Protein AF-K1UBB2-F1 (afdb_monomer_lite)

Foldseek 3Di:
DDDDDDDDDPPPPPPDFDFKWWKDDKDFDADDDDDVDDDVVRDDDDPLCSQVPDDDLDPPPDDTDMFGADPVRDGDDDADPDGHIDMRIDDDDADQAKDKDKDWDQALDWDFDDDPNHTFDTDSHHHPDSVPTDTDIGIDIHHHPDDD

Organism: NCBI:txid408170

Structure (mmCIF, N/CA/C/O backbone):
data_AF-K1UBB2-F1
#
_entry.id   AF-K1UBB2-F1
#
loop_
_atom_site.group_PDB
_atom_site.id
_atom_site.type_symbol
_atom_site.label_atom_id
_atom_site.label_alt_id
_atom_site.label_comp_id
_atom_site.label_asym_id
_atom_site.label_entity_id
_atom_site.label_seq_id
_atom_site.pdbx_PDB_ins_code
_atom_site.Cartn_x
_atom_site.Cartn_y
_atom_site.Cartn_z
_atom_site.occupancy
_atom_site.B_iso_or_equiv
_atom_site.auth_seq_id
_atom_site.auth_comp_id
_atom_site.auth_asym_id
_atom_site.auth_atom_id
_atom_site.pdbx_PDB_model_num
ATOM 1 N N . MET A 1 1 ? -8.993 33.433 -45.084 1.00 43.66 1 MET A N 1
ATOM 2 C CA . MET A 1 1 ? -8.451 33.469 -43.708 1.00 43.66 1 MET A CA 1
ATOM 3 C C . MET A 1 1 ? -7.899 32.082 -43.419 1.00 43.66 1 MET A C 1
ATOM 5 O O . MET A 1 1 ? -8.687 31.157 -43.297 1.00 43.66 1 MET A O 1
ATOM 9 N N . SER A 1 2 ? -6.576 31.910 -43.470 1.00 49.31 2 SER A N 1
ATOM 10 C CA . SER A 1 2 ? -5.921 30.600 -43.327 1.00 49.31 2 SER A CA 1
ATOM 11 C C . SER A 1 2 ? -5.615 30.338 -41.850 1.00 49.31 2 SER A C 1
ATOM 13 O O . SER A 1 2 ? -5.040 31.205 -41.196 1.00 49.31 2 SER A O 1
ATOM 15 N N . GLY A 1 3 ? -6.035 29.186 -41.322 1.00 49.88 3 GLY A N 1
ATOM 16 C CA . GLY A 1 3 ? -5.830 28.795 -39.926 1.00 49.88 3 GLY A CA 1
ATOM 17 C C . GLY A 1 3 ? -4.543 27.992 -39.755 1.00 49.88 3 GLY A C 1
ATOM 18 O O . GLY A 1 3 ? -4.370 26.957 -40.392 1.00 49.88 3 GLY A O 1
ATOM 19 N N . LEU A 1 4 ? -3.649 28.471 -38.892 1.00 55.09 4 LEU A N 1
ATOM 20 C CA . LEU A 1 4 ? -2.427 27.776 -38.496 1.00 55.09 4 LEU A CA 1
ATOM 21 C C . LEU A 1 4 ? -2.710 26.952 -37.230 1.00 55.09 4 LEU A C 1
ATOM 23 O O . LEU A 1 4 ? -3.113 27.511 -36.212 1.00 55.09 4 LEU A O 1
ATOM 27 N N . LEU A 1 5 ? -2.497 25.636 -37.286 1.00 60.38 5 LEU A N 1
ATOM 28 C CA . LEU A 1 5 ? -2.646 24.719 -36.152 1.00 60.38 5 LEU A CA 1
ATOM 29 C C . LEU A 1 5 ? -1.257 24.158 -35.814 1.00 60.38 5 LEU A C 1
ATOM 31 O O . LEU A 1 5 ? -0.703 23.368 -36.575 1.00 60.38 5 LEU A O 1
ATOM 35 N N . LEU A 1 6 ? -0.663 24.607 -34.702 1.00 46.84 6 LEU A N 1
ATOM 36 C CA . LEU A 1 6 ? 0.583 24.043 -34.174 1.00 46.84 6 LEU A CA 1
ATOM 37 C C . LEU A 1 6 ? 0.250 22.878 -33.235 1.00 46.84 6 LEU A C 1
ATOM 39 O O . LEU A 1 6 ? -0.222 23.097 -32.121 1.00 46.84 6 LEU A O 1
ATOM 43 N N . LEU A 1 7 ? 0.544 21.644 -33.653 1.00 54.53 7 LEU A N 1
ATOM 44 C CA . LEU A 1 7 ? 0.643 20.506 -32.738 1.00 54.53 7 LEU A CA 1
ATOM 45 C C . LEU A 1 7 ? 2.099 20.392 -32.265 1.00 54.53 7 LEU A C 1
ATOM 47 O O . LEU A 1 7 ? 2.954 19.855 -32.968 1.00 54.53 7 LEU A O 1
ATOM 51 N N . ALA A 1 8 ? 2.396 20.912 -31.074 1.00 56.59 8 ALA A N 1
ATOM 52 C CA . ALA A 1 8 ? 3.635 20.577 -30.379 1.00 56.59 8 ALA A CA 1
ATOM 53 C C . ALA A 1 8 ? 3.504 19.143 -29.842 1.00 56.59 8 ALA A C 1
ATOM 55 O O . ALA A 1 8 ? 2.532 18.825 -29.158 1.00 56.59 8 ALA A O 1
ATOM 56 N N . GLY A 1 9 ? 4.447 18.275 -30.215 1.00 50.97 9 GLY A N 1
ATOM 57 C CA . GLY A 1 9 ? 4.393 16.833 -29.982 1.00 50.97 9 GLY A CA 1
ATOM 58 C C . GLY A 1 9 ? 3.989 16.453 -28.557 1.00 50.97 9 GLY A C 1
ATOM 59 O O . GLY A 1 9 ? 4.711 16.726 -27.599 1.00 50.97 9 GLY A O 1
ATOM 60 N N . LEU A 1 10 ? 2.856 15.757 -28.430 1.00 42.84 10 LEU A N 1
ATOM 61 C CA . LEU A 1 10 ? 2.551 14.987 -27.233 1.00 42.84 10 LEU A CA 1
ATOM 62 C C . LEU A 1 10 ? 3.538 13.818 -27.183 1.00 42.84 10 LEU A C 1
ATOM 64 O O . LEU A 1 10 ? 3.290 12.752 -27.742 1.00 42.84 10 LEU A O 1
ATOM 68 N N . ALA A 1 11 ? 4.655 13.996 -26.484 1.00 50.69 11 ALA A N 1
ATOM 69 C CA . ALA A 1 11 ? 5.312 12.853 -25.875 1.00 50.69 11 ALA A CA 1
ATOM 70 C C . ALA A 1 11 ? 4.356 12.349 -24.788 1.00 50.69 11 ALA A C 1
ATOM 72 O O . ALA A 1 11 ? 4.378 12.826 -23.653 1.00 50.69 11 ALA A O 1
ATOM 73 N N . ALA A 1 12 ? 3.461 11.430 -25.154 1.00 44.88 12 ALA A N 1
ATOM 74 C CA . ALA A 1 12 ? 2.719 10.650 -24.184 1.00 44.88 12 ALA A CA 1
ATOM 75 C C . ALA A 1 12 ? 3.761 9.848 -23.397 1.00 44.88 12 ALA A C 1
ATOM 77 O O . ALA A 1 12 ? 4.203 8.787 -23.833 1.00 44.88 12 ALA A O 1
ATOM 78 N N . GLN A 1 13 ? 4.226 10.382 -22.265 1.00 48.50 13 GLN A N 1
ATOM 79 C CA . GLN A 1 13 ? 4.898 9.547 -21.285 1.00 48.50 13 GLN A CA 1
ATOM 80 C C . GLN A 1 13 ? 3.850 8.531 -20.853 1.00 48.50 13 GLN A C 1
ATOM 82 O O . GLN A 1 13 ? 2.895 8.882 -20.160 1.00 48.50 13 GLN A O 1
ATOM 87 N N . ALA A 1 14 ? 3.969 7.306 -21.363 1.00 56.88 14 ALA A N 1
ATOM 88 C CA . ALA A 1 14 ? 3.084 6.222 -20.995 1.00 56.88 14 ALA A CA 1
ATOM 89 C C . ALA A 1 14 ? 3.109 6.120 -19.468 1.00 56.88 14 ALA A C 1
ATOM 91 O O . ALA A 1 14 ? 4.163 5.900 -18.868 1.00 56.88 14 ALA A O 1
ATOM 92 N N . GLN A 1 15 ? 1.962 6.354 -18.832 1.00 63.44 15 GLN A N 1
ATOM 93 C CA . GLN A 1 15 ? 1.815 6.071 -17.416 1.00 63.44 15 GLN A CA 1
ATOM 94 C C . GLN A 1 15 ? 1.779 4.553 -17.283 1.00 63.44 15 GLN A C 1
ATOM 96 O O . GLN A 1 15 ? 0.726 3.930 -17.406 1.00 63.44 15 GLN A O 1
ATOM 101 N N . GLU A 1 16 ? 2.953 3.961 -17.096 1.00 77.38 16 GLU A N 1
ATOM 102 C CA . GLU A 1 16 ? 3.075 2.530 -16.887 1.00 77.38 16 GLU A CA 1
ATOM 103 C C . GLU A 1 16 ? 2.434 2.170 -15.546 1.00 77.38 16 GLU A C 1
ATOM 105 O O . GLU A 1 16 ? 2.716 2.772 -14.504 1.00 77.38 16 GLU A O 1
ATOM 110 N N . ARG A 1 17 ? 1.504 1.219 -15.595 1.00 83.38 17 ARG A N 1
ATOM 111 C CA . ARG A 1 17 ? 0.858 0.664 -14.411 1.00 83.38 17 ARG A CA 1
ATOM 112 C C . ARG A 1 17 ? 1.569 -0.628 -14.067 1.00 83.38 17 ARG A C 1
ATOM 114 O O . ARG A 1 17 ? 1.830 -1.446 -14.945 1.00 83.38 17 ARG A O 1
ATOM 121 N N . VAL A 1 18 ? 1.855 -0.817 -12.787 1.00 83.88 18 VAL A N 1
ATOM 122 C CA . VAL A 1 18 ? 2.383 -2.091 -12.313 1.00 83.88 18 VAL A CA 1
ATOM 123 C C . VAL A 1 18 ? 1.270 -3.126 -12.451 1.00 83.88 18 VAL A C 1
ATOM 125 O O . VAL A 1 18 ? 0.232 -3.013 -11.806 1.00 83.88 18 VAL A O 1
ATOM 128 N N . ALA A 1 19 ? 1.473 -4.097 -13.336 1.00 87.62 19 ALA A N 1
ATOM 129 C CA . ALA A 1 19 ? 0.467 -5.109 -13.644 1.00 87.62 19 ALA A CA 1
ATOM 130 C C . ALA A 1 19 ? 0.493 -6.286 -12.662 1.00 87.62 19 ALA A C 1
ATOM 132 O O . ALA A 1 19 ? -0.523 -6.942 -12.455 1.00 87.62 19 ALA A O 1
ATOM 133 N N . GLU A 1 20 ? 1.649 -6.564 -12.060 1.00 91.50 20 GLU A N 1
ATOM 134 C CA . GLU A 1 20 ? 1.849 -7.742 -11.224 1.00 91.50 20 GLU A CA 1
ATOM 135 C C . GLU A 1 20 ? 2.677 -7.413 -9.984 1.00 91.50 20 GLU A C 1
ATOM 137 O O . GLU A 1 2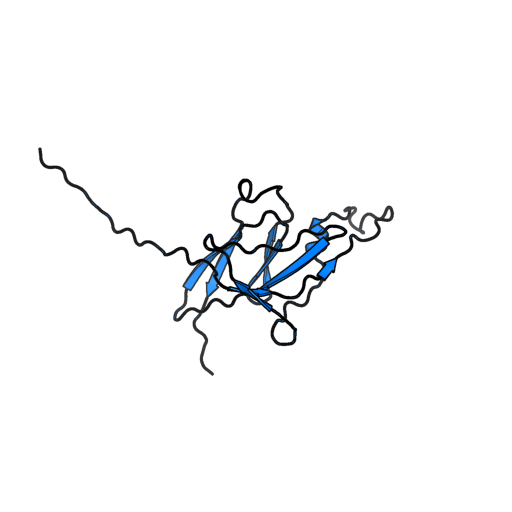0 ? 3.649 -6.648 -10.028 1.00 91.50 20 GLU A O 1
ATOM 142 N N . TYR A 1 21 ? 2.298 -8.051 -8.883 1.00 92.75 21 TYR A N 1
ATOM 143 C CA . TYR A 1 21 ? 2.933 -7.913 -7.585 1.00 92.75 21 TYR A CA 1
ATOM 144 C C . TYR A 1 21 ? 3.238 -9.286 -7.001 1.00 92.75 21 TYR A C 1
ATOM 146 O O . TYR A 1 21 ? 2.429 -10.211 -7.093 1.00 92.75 21 TYR A O 1
ATOM 154 N N . ASN A 1 22 ? 4.377 -9.388 -6.328 1.00 92.75 22 ASN A N 1
ATOM 155 C CA . ASN A 1 22 ? 4.591 -10.423 -5.332 1.00 92.75 22 ASN A CA 1
ATOM 156 C C . ASN A 1 22 ? 3.932 -9.956 -4.037 1.00 92.75 22 ASN A C 1
ATOM 158 O O . ASN A 1 22 ? 4.176 -8.838 -3.577 1.00 92.75 22 ASN A O 1
ATOM 162 N N . VAL A 1 23 ? 3.097 -10.803 -3.450 1.00 93.06 23 VAL A N 1
ATOM 163 C CA . VAL A 1 23 ? 2.325 -10.479 -2.252 1.00 93.06 23 VAL A CA 1
ATOM 164 C C . VAL A 1 23 ? 2.587 -11.535 -1.198 1.00 93.06 23 VAL A C 1
ATOM 166 O O . VAL A 1 23 ? 2.463 -12.731 -1.458 1.00 93.06 23 VAL A O 1
ATOM 169 N N . ARG A 1 24 ? 2.969 -11.111 0.005 1.00 90.56 24 ARG A N 1
ATOM 170 C CA . ARG A 1 24 ? 3.041 -12.039 1.140 1.00 90.56 24 ARG A CA 1
ATOM 171 C C . ARG A 1 24 ? 1.642 -12.285 1.707 1.00 90.56 24 ARG A C 1
ATOM 173 O O . ARG A 1 24 ? 0.832 -11.354 1.704 1.00 90.56 24 ARG A O 1
ATOM 180 N N . PRO A 1 25 ? 1.373 -13.487 2.252 1.00 86.75 25 PRO A N 1
ATOM 181 C CA . PRO A 1 25 ? 0.155 -13.728 3.012 1.00 86.75 25 PRO A CA 1
ATOM 182 C C . PRO A 1 25 ? -0.049 -12.640 4.066 1.00 86.75 25 PRO A C 1
ATOM 184 O O . PRO A 1 25 ? 0.910 -12.217 4.719 1.00 86.75 25 PRO A O 1
ATOM 187 N N . ALA A 1 26 ? -1.293 -12.186 4.209 1.00 89.44 26 ALA A N 1
ATOM 188 C CA . ALA A 1 26 ? -1.618 -11.112 5.130 1.00 89.44 26 ALA A CA 1
ATOM 189 C C . ALA A 1 26 ? -1.240 -11.495 6.563 1.00 89.44 26 ALA A C 1
ATOM 191 O O . ALA A 1 26 ? -1.534 -12.600 7.021 1.00 89.44 26 ALA A O 1
ATOM 192 N N . VAL A 1 27 ? -0.624 -10.562 7.283 1.00 88.88 27 VAL A N 1
ATOM 193 C CA . VAL A 1 27 ? -0.301 -10.741 8.700 1.00 88.88 27 VAL A CA 1
ATOM 194 C C . VAL A 1 27 ? -1.312 -9.971 9.534 1.00 88.88 27 VAL A C 1
ATOM 196 O O . VAL A 1 27 ? -1.515 -8.775 9.327 1.00 88.88 27 VAL A O 1
ATOM 199 N N . THR A 1 28 ? -1.942 -10.642 10.496 1.00 89.94 28 THR A N 1
ATOM 200 C CA . THR A 1 28 ? -2.817 -9.976 11.463 1.00 89.94 28 THR A CA 1
ATOM 201 C C . THR A 1 28 ? -1.980 -9.198 12.471 1.00 89.94 28 THR A C 1
ATOM 203 O O . THR A 1 28 ? -1.147 -9.770 13.175 1.00 89.94 28 THR A O 1
ATOM 206 N N . VAL A 1 29 ? -2.224 -7.895 12.571 1.00 88.88 29 VAL A N 1
ATOM 207 C CA . VAL A 1 29 ? -1.562 -6.998 13.517 1.00 88.88 29 VAL A CA 1
ATOM 208 C C . VAL A 1 29 ? -2.591 -6.471 14.503 1.00 88.88 29 VAL A C 1
ATOM 210 O O . VAL A 1 29 ? -3.552 -5.784 14.147 1.00 88.88 29 VAL A O 1
ATOM 213 N N . ARG A 1 30 ? -2.373 -6.797 15.773 1.00 87.19 30 ARG 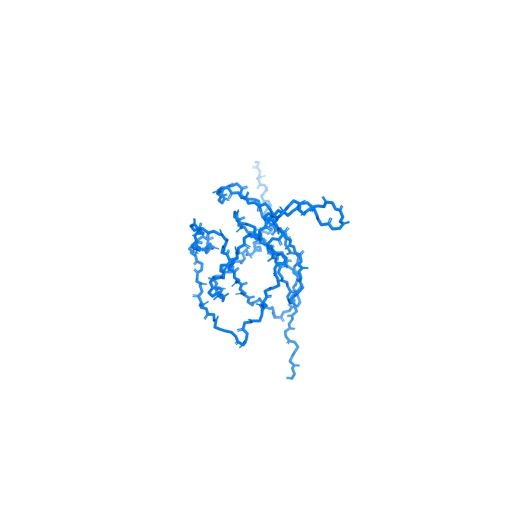A N 1
ATOM 214 C CA . ARG A 1 30 ? -3.236 -6.360 16.866 1.00 87.19 30 ARG A CA 1
ATOM 215 C C . ARG A 1 30 ? -2.836 -4.973 17.328 1.00 87.19 30 ARG A C 1
ATOM 217 O O . ARG A 1 30 ? -1.649 -4.674 17.461 1.00 87.19 30 ARG A O 1
ATOM 224 N N . THR A 1 31 ? -3.834 -4.155 17.630 1.00 85.44 31 THR A N 1
ATOM 225 C CA . THR A 1 31 ? -3.596 -2.921 18.371 1.00 85.44 31 THR A CA 1
ATOM 226 C C . THR A 1 31 ? -3.091 -3.296 19.768 1.00 85.44 31 THR A C 1
ATOM 228 O O . THR A 1 31 ? -3.723 -4.129 20.424 1.00 85.44 31 THR A O 1
ATOM 231 N N . PRO A 1 32 ? -1.959 -2.734 20.230 1.00 79.50 32 PRO A N 1
ATOM 232 C CA . PRO A 1 32 ? -1.474 -2.976 21.581 1.00 79.50 32 PRO A CA 1
ATOM 233 C C . PRO A 1 32 ? -2.540 -2.636 22.624 1.00 79.50 32 PRO A C 1
ATOM 235 O O . PRO A 1 32 ? -3.318 -1.698 22.435 1.00 79.50 32 PRO A O 1
ATOM 238 N N . LEU A 1 33 ? -2.550 -3.373 23.738 1.00 79.75 33 LEU A N 1
ATOM 239 C CA . LEU A 1 33 ? -3.373 -3.012 24.888 1.00 79.75 33 LEU A CA 1
ATOM 240 C C . LE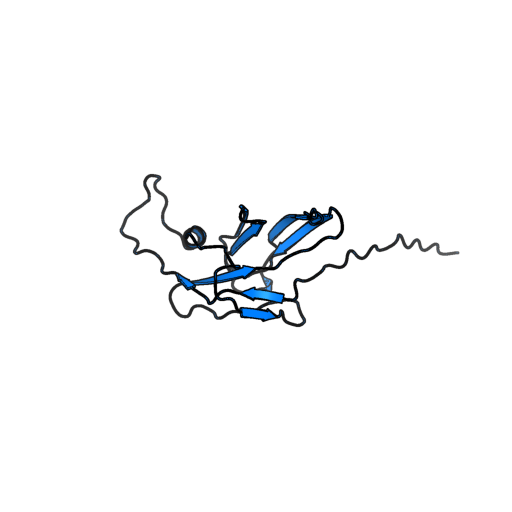U A 1 33 ? -2.914 -1.644 25.391 1.00 79.75 33 LEU A C 1
ATOM 242 O O . LEU A 1 33 ? -1.789 -1.490 25.867 1.00 79.75 33 LEU A O 1
ATOM 246 N N . GLN A 1 34 ? -3.782 -0.648 25.243 1.00 67.69 34 GLN A N 1
ATOM 247 C CA . GLN A 1 34 ? -3.526 0.689 25.748 1.00 67.69 34 GLN A CA 1
ATOM 248 C C . GLN A 1 34 ? -3.824 0.678 27.248 1.00 67.69 34 GLN A C 1
ATOM 250 O O . GLN A 1 34 ? -4.964 0.862 27.665 1.00 67.69 34 GLN A O 1
ATOM 255 N N . GLY A 1 35 ? -2.799 0.423 28.066 1.00 65.69 35 GLY A N 1
ATOM 256 C CA . GLY A 1 35 ? -2.806 0.960 29.429 1.00 65.69 35 GLY A CA 1
ATOM 257 C C . GLY A 1 35 ? -2.860 2.490 29.361 1.00 65.69 35 GLY A C 1
ATOM 258 O O . GLY A 1 35 ? -2.677 3.056 28.283 1.00 65.69 35 GLY A O 1
ATOM 259 N N . ASP A 1 36 ? -3.032 3.187 30.484 1.00 62.62 36 ASP A N 1
ATOM 260 C CA . ASP A 1 36 ? -3.008 4.668 30.550 1.00 62.62 36 ASP A CA 1
ATOM 261 C C . ASP A 1 36 ? -1.619 5.281 30.206 1.00 62.62 36 ASP A C 1
ATOM 263 O O . ASP A 1 36 ? -1.248 6.391 30.576 1.00 62.62 36 ASP A O 1
ATOM 267 N N . SER A 1 37 ? -0.790 4.504 29.513 1.00 55.91 37 SER A N 1
ATOM 268 C CA . SER A 1 37 ? 0.574 4.771 29.123 1.00 55.91 37 SER A CA 1
ATOM 269 C C . SER A 1 37 ? 0.610 5.660 27.887 1.00 55.91 37 SER A C 1
ATOM 271 O O . SER A 1 37 ? 0.529 5.217 26.741 1.00 55.91 37 SER A O 1
ATOM 273 N N . ILE A 1 38 ? 0.816 6.940 28.149 1.00 65.31 38 ILE A N 1
ATOM 274 C CA . ILE A 1 38 ? 1.588 7.811 27.272 1.00 65.31 38 ILE A CA 1
ATOM 275 C C . ILE A 1 38 ? 3.024 7.271 27.147 1.00 65.31 38 ILE A C 1
ATOM 277 O O . ILE A 1 38 ? 3.573 6.707 28.098 1.00 65.31 38 ILE A O 1
ATOM 281 N N . ASN A 1 39 ? 3.648 7.402 25.975 1.00 69.50 39 ASN A N 1
ATOM 282 C CA . ASN A 1 39 ? 5.075 7.083 25.846 1.00 69.50 39 ASN A CA 1
ATOM 283 C C . ASN A 1 39 ? 5.923 8.049 26.717 1.00 69.50 39 ASN A C 1
ATOM 285 O O . ASN A 1 39 ? 5.407 9.030 27.249 1.00 69.50 39 ASN A O 1
ATOM 289 N N . PHE A 1 40 ? 7.243 7.840 26.825 1.00 67.75 40 PHE A N 1
ATOM 290 C CA . PHE A 1 40 ? 8.139 8.747 27.578 1.00 67.75 40 PHE A CA 1
ATOM 291 C C . PHE A 1 40 ? 8.106 10.222 27.115 1.00 67.75 40 PHE A C 1
ATOM 293 O O . PHE A 1 40 ? 8.646 11.086 27.798 1.00 67.75 40 PHE A O 1
ATOM 300 N N . LYS A 1 41 ? 7.501 10.511 25.955 1.00 76.94 41 LYS A N 1
ATOM 301 C CA . LYS A 1 41 ? 7.325 11.848 25.372 1.00 76.94 41 LYS A CA 1
ATOM 302 C C . LYS A 1 41 ? 5.905 12.407 25.536 1.00 76.94 41 LYS A C 1
ATOM 304 O O . LYS A 1 41 ? 5.668 13.540 25.138 1.00 76.94 41 LYS A O 1
ATOM 309 N N . GLY A 1 42 ? 4.974 11.648 26.116 1.00 76.19 42 GLY A N 1
ATOM 310 C CA . GLY A 1 42 ? 3.578 12.057 26.265 1.00 76.19 42 GLY A CA 1
ATOM 311 C C . GLY A 1 42 ? 2.642 11.632 25.126 1.00 76.19 42 GLY A C 1
ATOM 312 O O . GLY A 1 42 ? 1.439 11.866 25.228 1.00 76.19 42 GLY A O 1
ATOM 313 N N . ASP A 1 43 ? 3.136 10.997 24.057 1.00 80.56 43 ASP A N 1
ATOM 314 C CA . ASP A 1 43 ? 2.293 10.666 22.903 1.00 80.56 43 ASP A CA 1
ATOM 315 C C . ASP A 1 43 ? 1.446 9.417 23.157 1.00 80.56 43 ASP A C 1
ATOM 317 O O . ASP A 1 43 ? 1.930 8.393 23.657 1.00 80.56 43 ASP A O 1
ATOM 321 N N . LYS A 1 44 ? 0.184 9.485 22.724 1.00 81.94 44 LYS A N 1
ATOM 322 C CA . LYS A 1 44 ? -0.731 8.342 22.687 1.00 81.94 44 LYS A CA 1
ATOM 323 C C . LYS A 1 44 ? -0.469 7.465 21.468 1.00 81.94 44 LYS A C 1
ATOM 325 O O . LYS A 1 44 ? -0.072 7.939 20.404 1.00 81.94 44 LYS A O 1
ATOM 330 N N . PHE A 1 45 ? -0.755 6.175 21.610 1.00 83.75 45 PHE A N 1
ATOM 331 C CA . PHE A 1 45 ? -0.724 5.249 20.486 1.00 83.75 45 PHE A CA 1
ATOM 332 C C . PHE A 1 45 ? -1.885 5.526 19.520 1.00 83.75 45 PHE A C 1
ATOM 334 O O . PHE A 1 45 ? -3.047 5.579 19.924 1.00 83.75 45 PHE A O 1
ATOM 341 N N . THR A 1 46 ? -1.577 5.637 18.231 1.00 86.81 46 THR A N 1
ATOM 342 C CA . THR A 1 46 ? -2.550 5.774 17.139 1.00 86.81 46 THR A CA 1
ATOM 343 C C . THR A 1 46 ? -2.441 4.589 16.180 1.00 86.81 46 THR A C 1
ATOM 345 O O . THR A 1 46 ? -1.403 3.936 16.101 1.00 86.81 46 THR A O 1
ATOM 348 N N . THR A 1 47 ? -3.476 4.320 15.383 1.00 86.31 47 THR A N 1
ATOM 349 C CA . THR A 1 47 ? -3.436 3.250 14.368 1.00 86.31 47 THR A CA 1
ATOM 350 C C . THR A 1 47 ? -2.295 3.439 13.359 1.00 86.31 47 THR A C 1
ATOM 352 O O . THR A 1 47 ? -1.745 2.455 12.876 1.00 86.31 47 THR A O 1
ATOM 355 N N . GLY A 1 48 ? -1.879 4.682 13.073 1.00 86.38 48 GLY A N 1
ATOM 356 C CA . GLY A 1 48 ? -0.716 4.964 12.221 1.00 86.38 48 GLY A CA 1
ATOM 357 C C . GLY A 1 48 ? 0.591 4.394 12.783 1.00 86.38 48 GLY A C 1
ATOM 358 O O . GLY A 1 48 ? 1.435 3.923 12.026 1.00 86.38 48 GLY A O 1
ATOM 359 N N . ASN A 1 49 ? 0.722 4.307 14.113 1.00 88.75 49 ASN A N 1
ATOM 360 C CA . ASN A 1 49 ? 1.889 3.703 14.757 1.00 88.75 49 ASN A CA 1
ATOM 361 C C . ASN A 1 49 ? 2.052 2.212 14.437 1.00 88.75 49 ASN A C 1
ATOM 363 O O . ASN A 1 49 ? 3.164 1.707 14.571 1.00 88.75 49 ASN A O 1
ATOM 367 N N . LEU A 1 50 ? 0.996 1.519 13.990 1.00 89.50 50 LEU A N 1
ATOM 368 C CA . LEU A 1 50 ? 1.104 0.129 13.544 1.00 89.50 50 LEU A CA 1
ATOM 369 C C . LEU A 1 50 ? 2.028 -0.006 12.331 1.00 89.50 50 LEU A C 1
ATOM 371 O O . LEU A 1 50 ? 2.695 -1.024 12.204 1.00 89.50 50 LEU A O 1
ATOM 375 N N . LEU A 1 51 ? 2.132 1.007 11.461 1.00 90.69 51 LEU A N 1
ATOM 376 C CA . LEU A 1 51 ? 3.058 0.952 10.321 1.00 90.69 51 LEU A CA 1
ATOM 377 C C . LEU A 1 51 ? 4.524 0.819 10.769 1.00 90.69 51 LEU A C 1
ATOM 379 O O . LEU A 1 51 ? 5.342 0.267 10.047 1.00 90.69 51 LEU A O 1
ATOM 383 N N . LYS A 1 52 ? 4.844 1.232 12.004 1.00 86.38 52 LYS A N 1
ATOM 384 C CA . LYS A 1 52 ? 6.185 1.109 12.599 1.00 86.38 52 LYS A CA 1
ATOM 385 C C . LYS A 1 52 ? 6.486 -0.302 13.115 1.00 86.38 52 LYS A C 1
ATOM 387 O O . LYS A 1 52 ? 7.580 -0.542 13.633 1.00 86.38 52 LYS A O 1
ATOM 392 N N . THR A 1 53 ? 5.532 -1.231 13.034 1.00 84.12 53 THR A N 1
ATOM 393 C CA . THR A 1 53 ? 5.772 -2.641 13.341 1.00 84.12 53 THR A CA 1
ATOM 394 C C . THR A 1 53 ? 6.870 -3.164 12.421 1.00 84.12 53 THR A C 1
ATOM 396 O O . THR A 1 53 ? 6.785 -3.053 11.203 1.00 84.12 53 THR A O 1
ATOM 399 N N . LYS A 1 54 ? 7.922 -3.747 13.005 1.00 81.75 54 LYS A N 1
ATOM 400 C CA . LYS A 1 54 ? 9.029 -4.314 12.230 1.00 81.75 54 LYS A CA 1
ATOM 401 C C . LYS A 1 54 ? 8.528 -5.520 11.434 1.00 81.75 54 LYS A C 1
ATOM 403 O O . LYS A 1 54 ? 8.257 -6.568 12.015 1.00 81.75 54 LYS A O 1
ATOM 408 N N . VAL A 1 55 ? 8.430 -5.369 10.117 1.00 80.81 55 VAL A N 1
ATOM 409 C CA . VAL A 1 55 ? 8.093 -6.440 9.172 1.00 80.81 55 VAL A CA 1
ATOM 410 C C . VAL A 1 55 ? 9.315 -6.724 8.304 1.00 80.81 55 VAL A C 1
ATOM 412 O O . VAL A 1 55 ? 9.996 -5.801 7.866 1.00 80.81 55 VAL A O 1
ATOM 415 N N . SER A 1 56 ? 9.612 -8.003 8.060 1.00 84.50 56 SER A N 1
ATOM 416 C CA . SER A 1 56 ? 10.663 -8.368 7.107 1.00 84.50 56 SER A CA 1
ATOM 417 C C . SER A 1 56 ? 10.210 -8.048 5.683 1.00 84.50 56 SER A C 1
ATOM 419 O O . SER A 1 56 ? 9.196 -8.579 5.222 1.00 84.50 56 SER A O 1
ATOM 421 N N . LEU A 1 57 ? 10.984 -7.203 5.000 1.00 87.00 57 LEU A N 1
ATOM 422 C CA . LEU A 1 57 ? 10.778 -6.834 3.598 1.00 87.00 57 LEU A CA 1
ATOM 423 C C . LEU A 1 57 ? 11.387 -7.845 2.615 1.00 87.00 57 LEU A C 1
ATOM 425 O O . LEU A 1 57 ? 11.321 -7.629 1.410 1.00 87.00 57 LEU A O 1
ATOM 429 N N . ASP A 1 58 ? 11.996 -8.921 3.116 1.00 83.38 58 ASP A N 1
ATOM 430 C CA . ASP A 1 58 ? 12.619 -9.952 2.293 1.00 83.38 58 ASP A CA 1
ATOM 431 C C . ASP A 1 58 ? 11.560 -10.831 1.601 1.00 83.38 58 ASP A C 1
ATOM 433 O O . ASP A 1 58 ? 10.679 -11.407 2.254 1.00 83.38 58 ASP A O 1
ATOM 437 N N . PHE A 1 59 ? 11.664 -10.913 0.273 1.00 80.25 59 PHE A N 1
ATOM 438 C CA . PHE A 1 59 ? 10.856 -11.767 -0.601 1.00 80.25 59 PHE A CA 1
ATOM 439 C C . PHE A 1 59 ? 11.643 -12.958 -1.169 1.00 80.25 59 PHE A C 1
ATOM 441 O O . PHE A 1 59 ? 11.020 -13.847 -1.746 1.00 80.25 59 PHE A O 1
ATOM 448 N N . ASP A 1 60 ? 12.966 -13.013 -0.991 1.00 77.75 60 ASP A N 1
ATOM 449 C CA . ASP A 1 60 ? 13.822 -14.073 -1.535 1.00 77.75 60 ASP A CA 1
ATOM 450 C C . ASP A 1 60 ? 13.803 -15.324 -0.640 1.00 77.75 60 ASP A C 1
ATOM 452 O O . ASP A 1 60 ? 13.852 -16.450 -1.135 1.00 77.75 60 ASP A O 1
ATOM 456 N N . GLY A 1 61 ? 13.674 -15.145 0.681 1.00 71.56 61 GLY A N 1
ATOM 457 C CA . GLY A 1 61 ? 13.611 -16.242 1.657 1.00 71.56 61 GLY A CA 1
ATOM 458 C C . GLY A 1 61 ? 12.201 -16.678 2.085 1.00 71.56 61 GLY A C 1
ATOM 459 O O . GLY A 1 61 ? 12.066 -17.583 2.909 1.00 71.56 61 GLY A O 1
ATOM 460 N N . GLY A 1 62 ? 11.140 -16.027 1.592 1.00 73.38 62 GLY A N 1
ATOM 461 C CA . GLY A 1 62 ? 9.772 -16.186 2.104 1.00 73.38 62 GLY A CA 1
ATOM 462 C C . GLY A 1 62 ? 8.750 -16.656 1.068 1.00 73.38 62 GLY A C 1
ATOM 463 O O . GLY A 1 62 ? 8.873 -16.383 -0.120 1.00 73.38 62 GLY A O 1
ATOM 464 N N . ARG A 1 63 ? 7.673 -17.314 1.526 1.00 83.19 63 ARG A N 1
ATOM 465 C CA . ARG A 1 63 ? 6.515 -17.624 0.672 1.00 83.19 63 ARG A CA 1
ATOM 466 C C . ARG A 1 63 ? 5.807 -16.330 0.260 1.00 83.19 63 ARG A C 1
ATOM 468 O O . ARG A 1 63 ? 5.406 -15.540 1.119 1.00 83.19 63 ARG A O 1
ATOM 475 N N . TYR A 1 64 ? 5.601 -16.170 -1.040 1.00 90.62 64 TYR A N 1
ATOM 476 C CA . TYR A 1 64 ? 4.769 -15.133 -1.639 1.00 90.62 64 TYR A CA 1
ATOM 477 C C . TYR A 1 64 ? 3.864 -15.741 -2.713 1.00 90.62 64 TYR A C 1
ATOM 479 O O . TYR A 1 64 ? 4.084 -16.859 -3.180 1.00 90.62 64 TYR A O 1
ATOM 487 N N . GLU A 1 65 ? 2.842 -14.990 -3.093 1.00 91.69 65 GLU A N 1
ATOM 488 C CA . GLU A 1 65 ? 1.909 -15.310 -4.167 1.00 91.69 65 GLU A CA 1
ATOM 489 C C . GLU A 1 65 ? 1.960 -14.202 -5.218 1.00 91.69 65 GLU A C 1
ATOM 491 O O . GLU A 1 65 ? 2.276 -13.050 -4.907 1.00 91.69 65 GLU A O 1
ATOM 496 N N . ARG A 1 66 ? 1.668 -14.540 -6.476 1.00 92.19 66 ARG A N 1
ATOM 497 C CA . ARG A 1 66 ? 1.562 -13.541 -7.539 1.00 92.19 66 ARG A CA 1
ATOM 498 C C . ARG A 1 66 ? 0.141 -12.988 -7.564 1.00 92.19 66 ARG A C 1
ATOM 500 O O . ARG A 1 66 ? -0.808 -13.750 -7.716 1.00 92.19 66 ARG A O 1
ATOM 507 N N . MET A 1 67 ? 0.008 -11.671 -7.467 1.00 93.31 67 MET A N 1
ATOM 508 C CA . MET A 1 67 ? -1.260 -10.965 -7.623 1.00 93.31 67 MET A CA 1
ATOM 509 C C . MET A 1 67 ? -1.213 -10.097 -8.876 1.00 93.31 67 MET A C 1
ATOM 511 O O . MET A 1 67 ? -0.280 -9.315 -9.061 1.00 93.31 67 MET A O 1
ATOM 515 N N . VAL A 1 68 ? -2.220 -10.250 -9.730 1.00 93.25 68 VAL A N 1
ATOM 516 C CA . VAL A 1 68 ? -2.374 -9.479 -10.966 1.00 93.25 68 VAL A CA 1
ATOM 517 C C . VAL A 1 68 ? -3.374 -8.358 -10.709 1.00 93.25 68 VAL A C 1
ATOM 519 O O . VAL A 1 68 ? -4.411 -8.582 -10.082 1.00 93.25 68 VAL A O 1
ATOM 522 N N . ALA A 1 69 ? -3.043 -7.152 -11.153 1.00 92.12 69 ALA A N 1
ATOM 523 C CA . ALA A 1 69 ? -3.944 -6.014 -11.092 1.00 92.12 69 ALA A CA 1
ATOM 524 C C . ALA A 1 69 ? -5.111 -6.180 -12.080 1.00 92.12 69 ALA A C 1
ATOM 526 O O . ALA A 1 69 ? -4.983 -6.829 -13.118 1.00 92.12 69 ALA A O 1
ATOM 527 N N . ASP A 1 70 ? -6.253 -5.573 -11.769 1.00 90.94 70 ASP A N 1
ATOM 528 C CA . ASP A 1 70 ? -7.399 -5.538 -12.672 1.00 90.94 70 ASP A CA 1
ATOM 529 C C . ASP A 1 70 ? -7.132 -4.669 -13.921 1.00 90.94 70 ASP A C 1
ATOM 531 O O . ASP A 1 70 ? -6.078 -4.047 -14.085 1.00 90.94 70 ASP A O 1
ATOM 535 N N . THR A 1 71 ? -8.116 -4.578 -14.818 1.00 86.56 71 THR A N 1
ATOM 536 C CA . THR A 1 71 ? -8.011 -3.771 -16.047 1.00 86.56 71 THR A CA 1
ATOM 537 C C . THR A 1 71 ? -7.808 -2.272 -15.784 1.00 86.56 71 THR A C 1
ATOM 539 O O . THR A 1 71 ? -7.333 -1.544 -16.659 1.00 86.56 71 THR A O 1
ATOM 542 N N . ALA A 1 72 ? -8.165 -1.784 -14.594 1.00 85.94 72 ALA A N 1
ATOM 543 C CA . ALA A 1 72 ? -7.924 -0.411 -14.161 1.00 85.94 72 ALA A CA 1
ATOM 544 C C . ALA A 1 72 ? -6.553 -0.234 -13.473 1.00 85.94 72 ALA A C 1
ATOM 546 O O . ALA A 1 72 ? -6.100 0.901 -13.310 1.00 85.94 72 ALA A O 1
ATOM 547 N N . GLY A 1 73 ? -5.842 -1.325 -13.177 1.00 85.94 73 GLY A N 1
ATOM 548 C CA . GLY A 1 73 ? -4.540 -1.332 -12.514 1.00 85.94 73 GLY A CA 1
ATOM 549 C C . GLY A 1 73 ? -4.624 -1.367 -10.988 1.00 85.94 73 GLY A C 1
ATOM 550 O O . GLY A 1 73 ? -3.658 -0.978 -10.333 1.00 85.94 73 GLY A O 1
ATOM 551 N N . TYR A 1 74 ? -5.752 -1.800 -10.418 1.00 89.62 74 TYR A N 1
ATOM 552 C CA . TYR A 1 74 ? -5.926 -1.944 -8.973 1.00 89.62 74 TYR A CA 1
ATOM 553 C C . TYR A 1 74 ? -5.797 -3.396 -8.519 1.00 89.62 74 TYR A C 1
ATOM 555 O O . TYR A 1 74 ? -6.141 -4.335 -9.231 1.00 89.62 74 TYR A O 1
ATOM 563 N N . VAL A 1 75 ? -5.336 -3.570 -7.283 1.00 91.81 75 VAL A N 1
ATOM 564 C CA . VAL A 1 75 ? -5.344 -4.851 -6.575 1.00 91.81 75 VAL A CA 1
ATOM 565 C C . VAL A 1 75 ? -6.342 -4.781 -5.428 1.00 91.81 75 VAL A C 1
ATOM 567 O O . VAL A 1 75 ? -6.408 -3.779 -4.714 1.00 91.81 75 VAL A O 1
ATOM 570 N N . THR A 1 76 ? -7.121 -5.846 -5.252 1.00 91.31 76 THR A N 1
ATOM 571 C CA . THR A 1 76 ? -8.088 -5.955 -4.155 1.00 91.31 76 THR A CA 1
ATOM 572 C C . THR A 1 76 ? -7.569 -6.930 -3.113 1.00 91.31 76 THR A C 1
ATOM 574 O O . THR A 1 76 ? -7.093 -8.015 -3.439 1.00 91.31 76 THR A O 1
ATOM 577 N N . VAL A 1 77 ? -7.687 -6.542 -1.848 1.00 91.00 77 VAL A N 1
ATOM 578 C CA . VAL A 1 77 ? -7.326 -7.364 -0.693 1.00 91.00 77 VAL A CA 1
ATOM 579 C C . VAL A 1 77 ? -8.503 -7.500 0.254 1.00 91.00 77 VAL A C 1
ATOM 581 O O . VAL A 1 77 ? -9.435 -6.696 0.217 1.00 91.00 77 VAL A O 1
ATOM 584 N N . ALA A 1 78 ? -8.458 -8.515 1.115 1.00 90.38 78 ALA A N 1
ATOM 585 C CA . ALA A 1 78 ? -9.479 -8.678 2.134 1.00 90.38 78 ALA A CA 1
ATOM 586 C C . ALA A 1 78 ? -9.436 -7.505 3.121 1.00 90.38 78 ALA A C 1
ATOM 588 O O . ALA A 1 78 ? -8.372 -7.023 3.522 1.00 90.38 78 ALA A O 1
ATOM 589 N N . LYS A 1 79 ? -10.622 -7.059 3.530 1.00 85.38 79 LYS A N 1
ATOM 590 C CA . LYS A 1 79 ? -10.768 -6.136 4.649 1.00 85.38 79 LYS A CA 1
ATOM 591 C C . LYS A 1 79 ? -10.626 -6.928 5.948 1.00 85.38 79 LYS A C 1
ATOM 593 O O . LYS A 1 79 ? -11.089 -8.059 6.036 1.00 85.38 79 LYS A O 1
ATOM 598 N N . ALA A 1 80 ? -9.983 -6.340 6.951 1.00 86.56 80 ALA A N 1
ATOM 599 C CA . ALA A 1 80 ? -9.932 -6.941 8.276 1.00 86.56 80 ALA A CA 1
ATOM 600 C C . ALA A 1 80 ? -11.329 -6.896 8.923 1.00 86.56 80 ALA A C 1
ATOM 602 O O . ALA A 1 80 ? -11.885 -5.808 9.081 1.00 86.56 80 ALA A O 1
ATOM 603 N N . ASP A 1 81 ? -11.873 -8.051 9.314 1.00 81.00 81 ASP A N 1
ATOM 604 C CA . ASP A 1 81 ? -13.120 -8.128 10.098 1.00 81.00 81 ASP A CA 1
ATOM 605 C C . ASP A 1 81 ? -12.886 -7.741 11.569 1.00 81.00 81 ASP A C 1
ATOM 607 O O . ASP A 1 81 ? -13.736 -7.142 12.226 1.00 81.00 81 ASP A O 1
ATOM 611 N N . LYS A 1 82 ? -11.698 -8.080 12.083 1.00 81.12 82 LYS A N 1
ATOM 612 C CA . LYS A 1 82 ? -11.189 -7.760 13.420 1.00 81.12 82 LYS A CA 1
ATOM 613 C C . LYS A 1 82 ? -9.685 -7.492 13.328 1.00 81.12 82 LYS A C 1
ATOM 615 O O . LYS A 1 82 ? -9.015 -8.055 12.464 1.00 81.12 82 LYS A O 1
ATOM 620 N N . ASP A 1 83 ? -9.155 -6.682 14.246 1.00 86.88 83 ASP A N 1
ATOM 621 C CA . ASP A 1 83 ? -7.752 -6.246 14.258 1.00 86.88 83 ASP A CA 1
ATOM 622 C C . ASP A 1 83 ? -7.367 -5.519 12.947 1.00 86.88 83 ASP A C 1
ATOM 624 O O . ASP A 1 83 ? -8.202 -4.855 12.332 1.00 86.88 83 ASP A O 1
ATOM 628 N N . ASN A 1 84 ? -6.098 -5.590 12.536 1.00 90.06 84 ASN A N 1
ATOM 629 C CA . ASN A 1 84 ? -5.596 -5.005 11.293 1.00 90.06 84 ASN A CA 1
ATOM 630 C C . ASN A 1 84 ? -4.941 -6.096 10.443 1.00 90.06 84 ASN A C 1
ATOM 632 O O . ASN A 1 84 ? -4.356 -7.034 10.984 1.00 90.06 84 ASN A O 1
ATOM 636 N N . LEU A 1 85 ? -4.989 -5.957 9.119 1.00 91.81 85 LEU A N 1
ATOM 637 C CA . LEU A 1 85 ? -4.273 -6.832 8.190 1.00 91.81 85 LEU A CA 1
ATOM 638 C C . LEU A 1 85 ? -3.163 -6.056 7.498 1.00 91.81 85 LEU A C 1
ATOM 640 O O . LEU A 1 85 ? -3.401 -4.992 6.927 1.00 91.81 85 LEU A O 1
ATOM 644 N N . PHE A 1 86 ? -1.953 -6.602 7.546 1.00 91.88 86 PHE A N 1
ATOM 645 C CA . PHE A 1 86 ? -0.799 -6.075 6.834 1.00 91.88 86 PHE A CA 1
ATOM 646 C C . PHE A 1 86 ? -0.545 -6.910 5.592 1.00 91.88 86 PHE A C 1
ATOM 648 O O . PHE A 1 86 ? -0.270 -8.106 5.680 1.00 91.88 86 PHE A O 1
ATOM 655 N N . TYR A 1 87 ? -0.616 -6.243 4.445 1.00 92.94 87 TYR A N 1
ATOM 656 C CA . TYR A 1 87 ? -0.241 -6.791 3.153 1.00 92.94 87 TYR A CA 1
ATOM 657 C C . TYR A 1 87 ? 1.093 -6.190 2.738 1.00 92.94 87 TYR A C 1
ATOM 659 O O . TYR A 1 87 ? 1.243 -4.968 2.711 1.00 92.94 87 TYR A O 1
ATOM 667 N N . LEU A 1 88 ? 2.048 -7.050 2.394 1.00 92.81 88 LEU A N 1
ATOM 668 C CA . LEU A 1 88 ? 3.307 -6.616 1.810 1.00 92.81 88 LEU A CA 1
ATOM 669 C C . LEU A 1 88 ? 3.282 -6.912 0.315 1.00 92.81 88 LEU A C 1
ATOM 671 O O . LEU A 1 88 ? 3.245 -8.076 -0.083 1.00 92.81 88 LEU A O 1
ATOM 675 N N . PHE A 1 89 ? 3.321 -5.846 -0.480 1.00 93.56 89 PHE A N 1
ATOM 676 C CA . PHE A 1 89 ? 3.416 -5.893 -1.933 1.00 93.56 89 PHE A CA 1
ATOM 677 C C . PHE A 1 89 ? 4.834 -5.539 -2.365 1.00 93.56 89 PHE A C 1
ATOM 679 O O . PHE A 1 89 ? 5.399 -4.554 -1.891 1.00 93.56 89 PHE A O 1
ATOM 686 N N . ALA A 1 90 ? 5.375 -6.298 -3.309 1.00 92.69 90 ALA A N 1
ATOM 687 C CA . ALA A 1 90 ? 6.627 -5.985 -3.975 1.00 92.69 90 ALA A CA 1
ATOM 688 C C . ALA A 1 90 ? 6.487 -6.095 -5.487 1.00 92.69 90 ALA A C 1
ATOM 690 O O . ALA A 1 90 ? 5.784 -6.950 -6.021 1.00 92.69 90 ALA A O 1
ATOM 691 N N . THR A 1 91 ? 7.204 -5.222 -6.178 1.00 89.94 91 THR A N 1
ATOM 692 C CA . THR A 1 91 ? 7.369 -5.258 -7.624 1.00 89.94 91 THR A CA 1
ATOM 693 C C . THR A 1 91 ? 8.785 -4.805 -7.955 1.00 89.94 91 THR A C 1
ATOM 695 O O . THR A 1 91 ? 9.361 -3.983 -7.238 1.00 89.94 91 THR A O 1
ATOM 698 N N . ASN A 1 92 ? 9.356 -5.353 -9.023 1.00 87.31 92 ASN A N 1
ATOM 699 C CA . ASN A 1 92 ? 10.696 -5.006 -9.475 1.00 87.31 92 ASN A CA 1
ATOM 700 C C . ASN A 1 92 ? 10.593 -4.130 -10.718 1.00 87.31 92 ASN A C 1
ATOM 702 O O . ASN A 1 92 ? 10.087 -4.565 -11.750 1.00 87.31 92 ASN A O 1
ATOM 706 N N . LEU A 1 93 ? 11.109 -2.907 -10.627 1.00 85.06 93 LEU A N 1
ATOM 707 C CA . LEU A 1 93 ? 11.187 -1.998 -11.764 1.00 85.06 93 LEU A CA 1
ATOM 708 C C . LEU A 1 93 ? 12.570 -2.108 -12.401 1.00 85.06 93 LEU A C 1
ATOM 710 O O . LEU A 1 93 ? 13.587 -1.901 -11.736 1.00 85.06 93 LEU A O 1
ATOM 714 N N . ARG A 1 94 ? 12.611 -2.423 -13.696 1.00 82.62 94 ARG A N 1
ATOM 715 C CA . ARG A 1 94 ? 13.852 -2.525 -14.468 1.00 82.62 94 ARG A CA 1
ATOM 716 C C . ARG A 1 94 ? 13.944 -1.372 -15.456 1.00 82.62 94 ARG A C 1
ATOM 718 O O . ARG A 1 94 ? 12.977 -1.054 -16.136 1.00 82.62 94 ARG A O 1
ATOM 725 N N . ALA A 1 95 ? 15.132 -0.790 -15.569 1.00 80.25 95 ALA A N 1
ATOM 726 C CA . ALA A 1 95 ? 15.451 0.175 -16.608 1.00 80.25 95 ALA A CA 1
ATOM 727 C C . ALA A 1 95 ? 16.708 -0.263 -17.366 1.00 80.25 95 ALA A C 1
ATOM 729 O O . ALA A 1 95 ? 17.652 -0.778 -16.769 1.00 80.25 95 ALA A O 1
ATOM 730 N N . GLU A 1 96 ? 16.732 -0.048 -18.680 1.00 83.12 96 GLU A N 1
ATOM 731 C CA . GLU A 1 96 ? 17.923 -0.289 -19.516 1.00 83.12 96 GLU A CA 1
ATOM 732 C C . GLU A 1 96 ? 18.952 0.84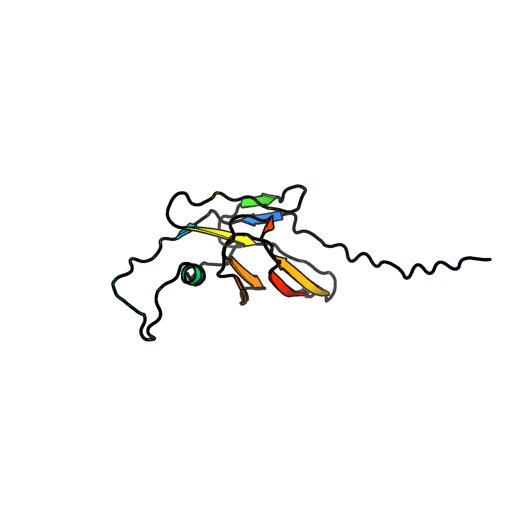3 -19.416 1.00 83.12 96 GLU A C 1
ATOM 734 O O . GLU A 1 96 ? 20.120 0.682 -19.753 1.00 83.12 96 GLU A O 1
ATOM 739 N N . ARG A 1 97 ? 18.517 2.004 -18.928 1.00 85.12 97 ARG A N 1
ATOM 740 C CA . ARG A 1 97 ? 19.327 3.203 -18.723 1.00 85.12 97 ARG A CA 1
ATOM 741 C C . ARG A 1 97 ? 18.917 3.876 -17.430 1.00 85.12 97 ARG A C 1
ATOM 743 O O . ARG A 1 97 ? 17.866 3.575 -16.873 1.00 85.12 97 ARG A O 1
ATOM 750 N N . PHE A 1 98 ? 19.724 4.824 -16.973 1.00 85.62 98 PHE A N 1
ATOM 751 C CA . PHE A 1 98 ? 19.344 5.632 -15.826 1.00 85.62 98 PHE A CA 1
ATOM 752 C C . PHE A 1 98 ? 18.054 6.403 -16.123 1.00 85.62 98 PHE A C 1
ATOM 754 O O . PHE A 1 98 ? 17.978 7.158 -17.093 1.00 85.62 98 PHE A O 1
ATOM 761 N N . MET A 1 99 ? 17.046 6.215 -15.276 1.00 86.25 99 MET A N 1
ATOM 762 C CA . MET A 1 99 ? 15.753 6.881 -15.358 1.00 86.25 99 MET A CA 1
ATOM 763 C C . MET A 1 99 ? 15.413 7.544 -14.026 1.00 86.25 99 MET A C 1
ATOM 765 O O . MET A 1 99 ? 15.600 6.976 -12.947 1.00 86.25 99 MET A O 1
ATOM 769 N N . LYS A 1 100 ? 14.880 8.764 -14.109 1.00 89.75 100 LYS A N 1
ATOM 770 C CA . LYS A 1 100 ? 14.167 9.408 -13.004 1.00 89.75 100 LYS A CA 1
ATOM 771 C C . LYS A 1 100 ? 12.680 9.224 -13.263 1.00 89.75 100 LYS A C 1
ATOM 773 O O . LYS A 1 100 ? 12.214 9.531 -14.355 1.00 89.75 100 LYS A O 1
ATOM 778 N N . GLY A 1 101 ? 11.960 8.726 -12.270 1.00 88.56 101 GLY A N 1
ATOM 779 C CA . GLY A 1 101 ? 10.529 8.467 -12.365 1.00 88.56 101 GLY A CA 1
ATOM 780 C C . GLY A 1 101 ? 9.792 8.954 -11.129 1.00 88.56 101 GLY A C 1
ATOM 781 O O . GLY A 1 101 ? 10.401 9.335 -10.128 1.00 88.56 101 GLY A O 1
ATOM 782 N N . LYS A 1 102 ? 8.465 8.924 -11.197 1.00 92.19 102 LYS A N 1
ATOM 783 C CA . LYS A 1 102 ? 7.589 9.202 -10.062 1.00 92.19 102 LYS A CA 1
ATOM 784 C C . LYS A 1 102 ? 6.595 8.057 -9.929 1.00 92.19 102 LYS A C 1
ATOM 786 O O . LYS A 1 102 ? 5.786 7.849 -10.827 1.00 92.19 102 LYS A O 1
ATOM 791 N N . LEU A 1 103 ? 6.655 7.339 -8.814 1.00 92.06 103 LEU A N 1
ATOM 792 C CA . LEU A 1 103 ? 5.656 6.345 -8.445 1.00 92.06 103 LEU A CA 1
ATOM 793 C C . LEU A 1 103 ? 4.504 7.055 -7.739 1.00 92.06 103 LEU A C 1
ATOM 795 O O . LEU A 1 103 ? 4.712 7.690 -6.709 1.00 92.06 103 LEU A O 1
ATOM 799 N N . ASN A 1 104 ? 3.299 6.952 -8.291 1.00 93.94 104 ASN A N 1
ATOM 800 C CA . ASN A 1 104 ? 2.087 7.424 -7.630 1.00 93.94 104 ASN A CA 1
ATOM 801 C C . ASN A 1 104 ? 1.371 6.224 -7.011 1.00 93.94 104 ASN A C 1
ATOM 803 O O . ASN A 1 104 ? 0.966 5.318 -7.737 1.00 93.94 104 ASN A O 1
ATOM 807 N N . VAL A 1 105 ? 1.194 6.238 -5.692 1.00 94.19 105 VAL A N 1
ATOM 808 C CA . VAL A 1 105 ? 0.452 5.205 -4.964 1.00 94.19 105 VAL A CA 1
ATOM 809 C C . VAL A 1 105 ? -0.941 5.724 -4.629 1.00 94.19 105 VAL A C 1
ATOM 811 O O . VAL A 1 105 ? -1.084 6.791 -4.029 1.00 94.19 105 VAL A O 1
ATOM 814 N N . TYR A 1 106 ? -1.958 4.957 -5.016 1.00 94.25 106 TYR A N 1
ATOM 815 C CA . TYR A 1 106 ? -3.362 5.209 -4.703 1.00 94.25 106 TYR A CA 1
ATOM 816 C C . TYR A 1 106 ? -3.851 4.085 -3.795 1.00 94.25 106 TYR A C 1
ATOM 818 O O . TYR A 1 106 ? -3.895 2.931 -4.207 1.00 94.25 106 TYR A O 1
ATOM 826 N N . SER A 1 107 ? -4.198 4.413 -2.556 1.00 94.38 107 SER A N 1
ATOM 827 C CA . SER A 1 107 ? -4.779 3.460 -1.615 1.00 94.38 107 SER A CA 1
ATOM 828 C C . SER A 1 107 ? -5.659 4.201 -0.612 1.00 94.38 107 SER A C 1
ATOM 830 O O . SER A 1 107 ? -5.211 5.238 -0.121 1.00 94.38 107 SER A O 1
ATOM 832 N N . PRO A 1 108 ? -6.867 3.702 -0.292 1.00 94.06 108 PRO A N 1
ATOM 833 C CA . PRO A 1 108 ? -7.671 4.208 0.819 1.00 94.06 108 PRO A CA 1
ATOM 834 C C . PRO A 1 108 ? -7.126 3.737 2.177 1.00 94.06 108 PRO A C 1
ATOM 836 O O . PRO A 1 108 ? -7.518 4.240 3.223 1.00 94.06 108 PRO A O 1
ATOM 839 N N . ALA A 1 109 ? -6.225 2.751 2.184 1.00 93.69 109 ALA A N 1
ATOM 840 C CA . ALA A 1 109 ? -5.585 2.264 3.394 1.00 93.69 109 ALA A CA 1
ATOM 841 C C . ALA A 1 109 ? -4.327 3.074 3.735 1.00 93.69 109 ALA A C 1
ATOM 843 O O . ALA A 1 109 ? -3.721 3.732 2.886 1.00 93.69 109 ALA A O 1
ATOM 844 N N . ARG A 1 110 ? -3.905 2.951 4.996 1.00 94.38 110 ARG A N 1
ATOM 845 C CA . ARG A 1 110 ? -2.591 3.401 5.465 1.00 94.38 110 ARG A CA 1
ATOM 846 C C . ARG A 1 110 ? -1.503 2.551 4.821 1.00 94.38 110 ARG A C 1
ATOM 848 O O . ARG A 1 110 ? -1.688 1.344 4.674 1.00 94.38 110 ARG A O 1
ATOM 855 N N . PHE A 1 111 ? -0.372 3.153 4.479 1.00 95.44 111 PHE A N 1
ATOM 856 C CA . PHE A 1 111 ? 0.758 2.411 3.923 1.00 95.44 111 PHE A CA 1
ATOM 857 C C . PHE A 1 111 ? 2.085 3.132 4.124 1.00 95.44 111 PHE A C 1
ATOM 859 O O . PHE A 1 111 ? 2.142 4.332 4.390 1.00 95.44 111 PHE A O 1
ATOM 866 N N . GLU A 1 112 ? 3.158 2.384 3.909 1.00 95.69 112 GLU A N 1
ATOM 867 C CA . GLU A 1 112 ? 4.520 2.885 3.819 1.00 95.69 112 GLU A CA 1
ATOM 868 C C . GLU A 1 112 ? 5.171 2.330 2.549 1.00 95.69 112 GLU A C 1
ATOM 870 O O . GLU A 1 112 ? 5.001 1.157 2.210 1.00 95.69 112 GLU A O 1
ATOM 875 N N . VAL A 1 113 ? 5.871 3.193 1.812 1.00 95.25 113 VAL A N 1
ATOM 876 C CA . VAL A 1 113 ? 6.569 2.834 0.575 1.00 95.25 113 VAL A CA 1
ATOM 877 C C . VAL A 1 113 ? 8.056 2.746 0.855 1.00 95.25 113 VAL A C 1
ATOM 879 O O . VAL A 1 113 ? 8.692 3.737 1.222 1.00 95.25 113 VAL A O 1
ATOM 882 N N . PHE A 1 114 ? 8.610 1.570 0.587 1.00 93.56 114 PHE A N 1
ATOM 883 C CA . PHE A 1 114 ? 10.039 1.311 0.645 1.00 93.56 114 PHE A CA 1
ATOM 884 C C . PHE A 1 114 ? 10.618 1.247 -0.768 1.00 93.56 114 PHE A C 1
ATOM 886 O O . PHE A 1 114 ? 10.042 0.621 -1.657 1.00 93.56 114 PHE A O 1
ATOM 893 N N . VAL A 1 115 ? 11.776 1.871 -0.975 1.00 92.12 115 VAL A N 1
ATOM 894 C CA . VAL A 1 115 ? 12.554 1.767 -2.216 1.00 92.12 115 VAL A CA 1
ATOM 895 C C . VAL A 1 115 ? 13.923 1.218 -1.849 1.00 92.12 115 VAL A C 1
ATOM 897 O O . VAL A 1 115 ? 14.663 1.859 -1.108 1.00 92.12 115 VAL A O 1
ATOM 900 N N . ASN A 1 116 ? 14.248 0.023 -2.349 1.00 88.75 116 ASN A N 1
ATOM 901 C CA . ASN A 1 116 ? 15.475 -0.710 -2.010 1.00 88.75 116 ASN A CA 1
ATOM 902 C C . ASN A 1 116 ? 15.679 -0.868 -0.488 1.00 88.75 116 ASN A C 1
ATOM 904 O O . ASN A 1 116 ? 16.778 -0.683 0.024 1.00 88.75 116 ASN A O 1
ATOM 908 N N . GLY A 1 117 ? 14.596 -1.162 0.240 1.00 89.06 117 GLY A N 1
ATOM 909 C CA . GLY A 1 117 ? 14.606 -1.351 1.696 1.00 89.06 117 GLY A CA 1
ATOM 910 C C . GLY A 1 117 ? 14.575 -0.063 2.524 1.00 89.06 117 GLY A C 1
ATOM 911 O O . GLY A 1 117 ? 14.381 -0.128 3.734 1.00 89.06 117 GLY A O 1
ATOM 912 N N . GLU A 1 118 ? 14.709 1.110 1.904 1.00 91.50 118 GLU A N 1
ATOM 913 C CA . GLU A 1 118 ? 14.654 2.394 2.603 1.00 91.50 118 GLU A CA 1
ATOM 914 C C . GLU A 1 118 ? 13.239 2.981 2.545 1.00 91.50 118 GLU A C 1
ATOM 916 O O . GLU A 1 118 ? 12.658 3.092 1.463 1.00 91.50 118 GLU A O 1
ATOM 921 N N . SER A 1 119 ? 12.690 3.387 3.693 1.00 93.44 119 SER A N 1
ATOM 922 C CA . SER A 1 119 ? 11.408 4.097 3.739 1.00 93.44 119 SER A CA 1
ATOM 923 C C . SER A 1 119 ? 11.525 5.441 3.026 1.00 93.44 119 SER A C 1
ATOM 925 O O . SER A 1 119 ? 12.414 6.243 3.320 1.00 93.44 119 SER A O 1
ATOM 927 N N . LYS A 1 120 ? 10.639 5.686 2.060 1.00 95.31 120 LYS A N 1
ATOM 928 C CA . LYS A 1 120 ? 10.608 6.935 1.288 1.00 95.31 120 LYS A CA 1
ATOM 929 C C . LYS A 1 120 ? 9.370 7.766 1.545 1.00 95.31 120 LYS A C 1
ATOM 931 O O . LYS A 1 120 ? 9.410 8.973 1.312 1.00 95.31 120 LYS A O 1
ATOM 936 N N . GLN A 1 121 ? 8.272 7.136 1.952 1.00 95.94 121 GLN A N 1
ATOM 937 C CA . GLN A 1 121 ? 7.013 7.835 2.146 1.00 95.94 121 GLN A CA 1
ATOM 938 C C . GLN A 1 121 ? 6.050 7.035 3.015 1.00 95.94 121 GLN A C 1
ATOM 940 O O . GLN A 1 121 ? 5.916 5.826 2.836 1.00 95.94 121 GLN A O 1
ATOM 945 N N . VAL A 1 122 ? 5.331 7.733 3.891 1.00 95.81 122 VAL A N 1
ATOM 946 C CA . VAL A 1 122 ? 4.339 7.151 4.799 1.00 95.81 122 VAL A CA 1
ATOM 947 C C . VAL A 1 122 ? 3.020 7.893 4.633 1.00 95.81 122 VAL A C 1
ATOM 949 O O . VAL A 1 122 ? 2.983 9.122 4.596 1.00 95.81 122 VAL A O 1
ATOM 952 N N . LYS A 1 123 ? 1.923 7.142 4.566 1.00 95.19 123 LYS A N 1
ATOM 953 C CA . LYS A 1 123 ? 0.563 7.663 4.656 1.00 95.19 123 LYS A CA 1
ATOM 954 C C . LYS A 1 123 ? -0.126 7.052 5.872 1.00 95.19 123 LYS A C 1
ATOM 956 O O . LYS A 1 123 ? -0.474 5.873 5.879 1.00 95.19 123 LYS A O 1
ATOM 961 N N . GLU A 1 124 ? -0.357 7.882 6.886 1.00 94.19 124 GLU A N 1
ATOM 962 C CA . GLU A 1 124 ? -1.009 7.479 8.140 1.00 94.19 124 GLU A CA 1
ATOM 963 C C . GLU A 1 124 ? -2.533 7.706 8.136 1.00 94.19 124 GLU A C 1
ATOM 965 O O . GLU A 1 124 ? -3.229 7.288 9.068 1.00 94.19 124 GLU A O 1
ATOM 970 N N . THR A 1 125 ? -3.077 8.333 7.087 1.00 92.06 125 THR A N 1
ATOM 971 C CA . THR A 1 125 ? -4.523 8.507 6.901 1.00 92.06 125 THR A CA 1
ATOM 972 C C . THR A 1 125 ? -5.137 7.309 6.189 1.00 92.06 125 THR A C 1
ATOM 974 O O . THR A 1 125 ? -4.475 6.610 5.423 1.00 92.06 125 THR A O 1
ATOM 977 N N . ALA A 1 126 ? -6.414 7.075 6.466 1.00 92.19 126 ALA A N 1
ATOM 978 C CA . ALA A 1 126 ? -7.247 6.161 5.706 1.00 92.19 126 ALA A CA 1
ATOM 979 C C . ALA A 1 126 ? -8.487 6.920 5.229 1.00 92.19 126 ALA A C 1
ATOM 981 O O . ALA A 1 126 ? -8.933 7.851 5.902 1.00 92.19 126 ALA A O 1
ATOM 982 N N . GLU A 1 127 ? -9.023 6.515 4.090 1.00 94.31 127 GLU A N 1
ATOM 983 C CA . GLU A 1 127 ? -10.230 7.061 3.481 1.00 94.31 127 GLU A CA 1
ATOM 984 C C . GLU A 1 127 ? -11.251 5.939 3.278 1.00 94.31 127 GLU A C 1
ATOM 986 O O . GLU A 1 127 ? -10.901 4.759 3.220 1.00 94.31 127 GLU A 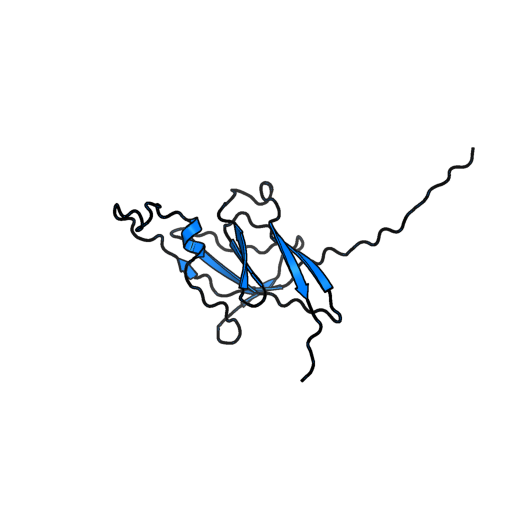O 1
ATOM 991 N N . ASP A 1 128 ? -12.525 6.301 3.143 1.00 90.69 128 ASP A N 1
ATOM 992 C CA . ASP A 1 128 ? -13.598 5.308 3.023 1.00 90.69 128 ASP A CA 1
ATOM 993 C C . ASP A 1 128 ? -13.640 4.663 1.632 1.00 90.69 128 ASP A C 1
ATOM 995 O O . ASP A 1 128 ? -14.137 3.549 1.465 1.00 90.69 128 ASP A O 1
ATOM 999 N N . SER A 1 129 ? -13.135 5.361 0.609 1.00 90.12 129 SER A N 1
ATOM 1000 C CA . SER A 1 129 ? -13.203 4.907 -0.780 1.00 90.12 129 SER A CA 1
ATOM 1001 C C . SER A 1 129 ? -12.065 5.442 -1.647 1.00 90.12 129 SER A C 1
ATOM 1003 O O . SER A 1 129 ? -11.502 6.506 -1.389 1.00 90.12 129 SER A O 1
ATOM 1005 N N . LEU A 1 130 ? -11.766 4.723 -2.736 1.00 89.69 130 LEU A N 1
ATOM 1006 C CA . LEU A 1 130 ? -10.758 5.119 -3.728 1.00 89.69 130 LEU A CA 1
ATOM 1007 C C . LEU A 1 130 ? -11.045 6.480 -4.385 1.00 89.69 130 LEU A C 1
ATOM 1009 O O . LEU A 1 130 ? -10.103 7.161 -4.777 1.00 89.69 130 LEU A O 1
ATOM 1013 N N . SER A 1 131 ? -12.308 6.909 -4.486 1.00 91.62 131 SER A N 1
ATOM 1014 C CA . SER A 1 131 ? -12.669 8.198 -5.101 1.00 91.62 131 SER A CA 1
ATOM 1015 C C . SER A 1 131 ? -12.226 9.411 -4.276 1.00 91.62 131 SER A C 1
ATOM 1017 O O . SER A 1 131 ? -12.093 10.506 -4.818 1.00 91.62 131 SER A O 1
ATOM 1019 N N . GLN A 1 132 ? -11.966 9.223 -2.981 1.00 92.12 132 GLN A N 1
ATOM 1020 C CA . GLN A 1 132 ? -11.475 10.263 -2.072 1.00 92.12 132 GLN A CA 1
ATOM 1021 C C . GLN A 1 132 ? -9.939 10.307 -2.004 1.00 92.12 132 GLN A C 1
ATOM 1023 O O . GLN A 1 132 ? -9.364 11.225 -1.415 1.00 92.12 132 GLN A O 1
ATOM 1028 N N . VAL A 1 133 ? -9.258 9.326 -2.604 1.00 94.19 133 VAL A N 1
ATOM 1029 C CA . VAL A 1 133 ? -7.808 9.168 -2.499 1.00 94.19 133 VAL A CA 1
ATOM 1030 C C . VAL A 1 133 ? -7.088 10.140 -3.426 1.00 94.19 133 VAL A C 1
ATOM 1032 O O . VAL A 1 133 ? -7.301 10.168 -4.637 1.00 94.19 133 VAL A O 1
ATOM 1035 N N . ARG A 1 134 ? -6.136 10.882 -2.857 1.00 93.69 134 ARG A N 1
ATOM 1036 C CA . ARG A 1 134 ? -5.109 11.601 -3.620 1.00 93.69 134 ARG A CA 1
ATOM 1037 C C . ARG A 1 134 ? -3.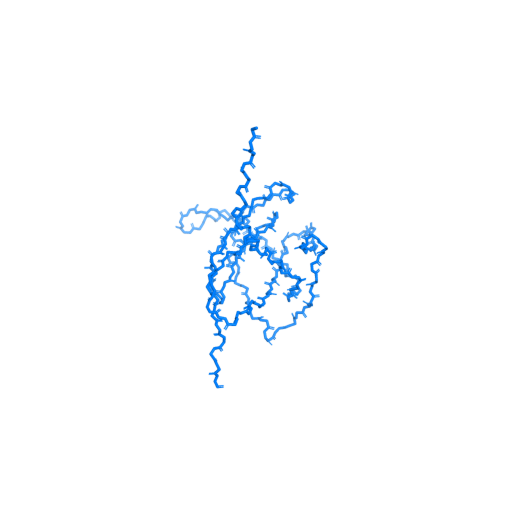852 10.738 -3.745 1.00 93.69 134 ARG A C 1
ATOM 1039 O O . ARG A 1 134 ? -3.530 10.020 -2.797 1.00 93.69 134 ARG A O 1
ATOM 1046 N N . PRO A 1 135 ? -3.122 10.809 -4.873 1.00 94.06 135 PRO A N 1
ATOM 1047 C CA . PRO A 1 135 ? -1.898 10.044 -5.030 1.00 94.06 135 PRO A CA 1
ATOM 1048 C C . PRO A 1 135 ? -0.836 10.495 -4.040 1.00 94.06 135 PRO A C 1
ATOM 1050 O O . PRO A 1 135 ? -0.540 11.685 -3.911 1.00 94.06 135 PRO A O 1
ATOM 1053 N N . THR A 1 136 ? -0.179 9.521 -3.434 1.00 96.44 136 THR A N 1
ATOM 1054 C CA . THR A 1 136 ? 1.072 9.735 -2.722 1.00 96.44 136 THR A CA 1
ATOM 1055 C C . THR A 1 136 ? 2.223 9.508 -3.695 1.00 96.44 136 THR A C 1
ATOM 1057 O O . THR A 1 136 ? 2.416 8.403 -4.201 1.00 96.44 136 THR A O 1
ATOM 1060 N N . ALA A 1 137 ? 2.967 10.572 -3.993 1.00 95.56 137 ALA A N 1
ATOM 1061 C CA . ALA A 1 137 ? 4.076 10.530 -4.937 1.00 95.56 137 ALA A CA 1
ATOM 1062 C C . ALA A 1 137 ? 5.399 10.155 -4.255 1.00 95.56 137 ALA A C 1
ATOM 1064 O O . ALA A 1 137 ? 5.755 10.721 -3.220 1.00 95.56 137 ALA A O 1
ATOM 1065 N N . VAL A 1 138 ? 6.158 9.263 -4.892 1.00 95.50 138 VAL A N 1
ATOM 1066 C CA . VAL A 1 138 ? 7.512 8.860 -4.498 1.00 95.50 138 VAL A CA 1
ATOM 1067 C C . VAL A 1 138 ? 8.452 9.033 -5.685 1.00 95.50 138 VAL A C 1
ATOM 1069 O O . VAL A 1 138 ? 8.223 8.492 -6.766 1.00 95.50 138 VAL A O 1
ATOM 1072 N N . SER A 1 139 ? 9.523 9.799 -5.493 1.00 93.44 139 SER A N 1
ATOM 1073 C CA . SER A 1 139 ? 10.557 9.977 -6.514 1.00 93.44 139 SER A CA 1
ATOM 1074 C C . SER A 1 139 ? 11.415 8.721 -6.624 1.00 93.44 139 SER A C 1
ATOM 1076 O O . SER A 1 139 ? 11.990 8.267 -5.636 1.00 93.44 139 SER A O 1
ATOM 1078 N N . LEU A 1 140 ? 11.547 8.195 -7.836 1.00 91.50 140 LEU A N 1
ATOM 1079 C CA . LEU A 1 140 ? 12.366 7.031 -8.145 1.00 91.50 140 LEU A CA 1
ATOM 1080 C C . LEU A 1 140 ? 13.606 7.437 -8.940 1.00 91.50 140 LEU A C 1
ATOM 1082 O O . LEU A 1 140 ? 13.554 8.282 -9.839 1.00 91.50 140 LEU A O 1
ATOM 1086 N N . ARG A 1 141 ? 14.723 6.784 -8.629 1.00 88.88 141 ARG A N 1
ATOM 1087 C CA . ARG A 1 141 ? 15.932 6.769 -9.455 1.00 88.88 141 ARG A CA 1
ATOM 1088 C C . ARG A 1 141 ? 16.250 5.313 -9.746 1.00 88.88 141 ARG A C 1
ATOM 1090 O O . ARG A 1 141 ? 16.543 4.562 -8.823 1.00 88.88 141 ARG A O 1
ATOM 1097 N N . ILE A 1 142 ? 16.150 4.930 -11.009 1.00 86.94 142 ILE A N 1
ATOM 1098 C CA . ILE A 1 142 ? 16.336 3.553 -11.463 1.00 86.94 142 ILE A CA 1
ATOM 1099 C C . ILE A 1 142 ? 17.572 3.548 -12.354 1.00 86.94 142 ILE A C 1
ATOM 1101 O O . ILE A 1 142 ? 17.668 4.361 -13.271 1.00 86.94 142 ILE A O 1
ATOM 1105 N N . GLY A 1 143 ? 18.539 2.690 -12.053 1.00 79.81 143 GLY A N 1
ATOM 1106 C CA . GLY A 1 143 ? 19.741 2.508 -12.864 1.00 79.81 143 GLY A CA 1
ATOM 1107 C C . GLY A 1 143 ? 19.695 1.203 -13.658 1.00 79.81 143 GLY A C 1
ATOM 1108 O O . GLY A 1 143 ? 18.926 0.306 -13.302 1.00 79.81 143 GLY A O 1
ATOM 1109 N N . PRO A 1 144 ? 20.524 1.070 -14.707 1.00 74.81 144 PRO A N 1
ATOM 1110 C CA . PRO A 1 144 ? 20.786 -0.228 -15.305 1.00 74.81 144 PRO A CA 1
ATOM 1111 C C . PRO A 1 144 ? 21.442 -1.141 -14.267 1.00 74.81 144 PRO A C 1
ATOM 1113 O O . PRO A 1 144 ? 22.214 -0.688 -13.419 1.00 74.81 144 PRO A O 1
ATOM 1116 N N . ARG A 1 145 ? 21.143 -2.440 -14.332 1.00 63.88 145 ARG A N 1
ATOM 1117 C CA . ARG A 1 145 ? 21.850 -3.432 -13.519 1.00 63.88 145 ARG A CA 1
ATOM 1118 C C . ARG A 1 145 ? 23.298 -3.459 -14.004 1.00 63.88 145 ARG A C 1
ATOM 1120 O O . ARG A 1 145 ? 23.538 -3.859 -15.140 1.00 63.88 145 ARG A O 1
ATOM 1127 N N . SER A 1 146 ? 24.240 -3.008 -13.180 1.00 58.50 146 SER A N 1
ATOM 1128 C CA . SER A 1 146 ? 25.662 -3.208 -13.456 1.00 58.50 146 SER A CA 1
ATOM 1129 C C . SER A 1 146 ? 25.897 -4.714 -13.531 1.00 58.50 146 SER A C 1
ATOM 1131 O O . SER A 1 146 ? 25.638 -5.420 -12.555 1.00 58.50 146 SER A O 1
ATOM 1133 N N . GLY A 1 147 ? 26.278 -5.215 -14.705 1.00 54.97 147 GLY A N 1
ATOM 1134 C CA . GLY A 1 147 ? 26.729 -6.594 -14.843 1.00 54.97 147 GLY A CA 1
ATOM 1135 C C . GLY A 1 147 ? 27.944 -6.807 -13.945 1.00 54.97 147 GLY A C 1
ATOM 1136 O O . GLY A 1 147 ? 28.854 -5.977 -13.949 1.00 54.97 147 GLY A O 1
ATOM 1137 N N . LEU A 1 148 ? 27.902 -7.868 -13.143 1.00 38.62 148 LEU A N 1
ATOM 1138 C CA . LEU A 1 148 ? 29.105 -8.565 -12.698 1.00 38.62 148 LEU A CA 1
ATOM 1139 C C . LEU A 1 148 ? 29.569 -9.458 -13.847 1.00 38.62 148 LEU A C 1
ATOM 1141 O O . LEU A 1 148 ? 28.672 -10.055 -14.490 1.00 38.62 148 LEU A O 1
#

Sequence (148 aa):
MSGLLLLAGLAAQAQERVAEYNVRPAVTVRTPLQGDSINFKGDKFTTGNLLKTKVSLDFDGGRYERMVADTAGYVTVAKADKDNLFYLFATNLRAERFMKGKLNVYSPARFEVFVNGESKQVKETAEDSLSQVRPTAVSLRIGPRSGL

Radius of gyration: 20.1 Å; chains: 1; bounding box: 43×51×74 Å

pLDDT: mean 82.8, std 13.97, range [38.62, 96.44]

Secondary structure (DSSP, 8-state):
-PPP---------------EEEEPPPEEEPPP---S---TTSPPP-GGGGGGS------SSS--EEEE--TTS----PPPSSSEEE--EE-----SS-EEEEEEE--SS-EEEEETTEEEEEE----SSGGGPPPEEEEEEE------